Protein AF-A0A6D0VCE4-F1 (afdb_monomer)

Solvent-accessible surface area (backbone atoms only — not comparable to full-atom values): 2997 Å² total; per-residue (Å²): 115,72,67,58,56,51,52,53,52,52,53,51,57,61,59,66,65,73,81,70,79,83,81,51,60,50,99,85,69,45,76,59,83,77,77,70,78,77,78,72,83,76,125

Foldseek 3Di:
DVVVVVVVVVVVVVVVVPPDDPQDADPVGDGDPCPDPPPPPPD

Secondary structure (DSSP, 8-state):
-HHHHHHHHHHHHHHHTT-S----B-TTS-B-------S-S--

Organism: Escherichia coli (NCBI:txid562)

pLDDT: mean 74.39, std 13.09, range [51.53, 92.19]

Radius of gyration: 19.38 Å; Cα contacts (8 Å, |Δi|>4): 9; chains: 1; bounding box: 50×17×48 Å

Structure (mmCIF, N/CA/C/O backbone):
data_AF-A0A6D0VCE4-F1
#
_entry.id   AF-A0A6D0VCE4-F1
#
loop_
_atom_site.group_PDB
_atom_site.id
_atom_site.type_symbol
_atom_site.label_atom_id
_atom_site.label_alt_id
_atom_site.label_comp_id
_atom_site.label_asym_id
_atom_site.label_entity_id
_atom_site.label_seq_id
_atom_site.pdbx_PDB_ins_code
_atom_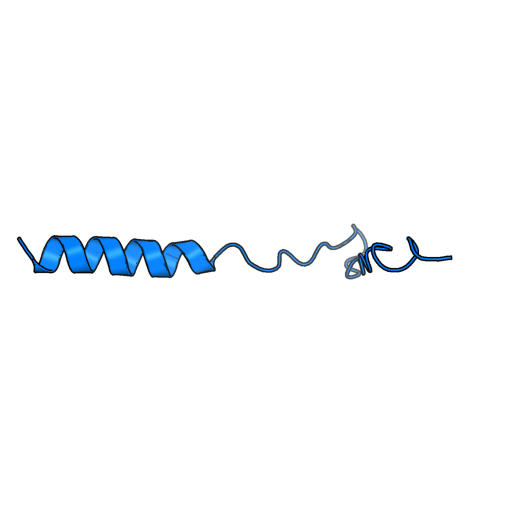site.Cartn_x
_atom_site.Cartn_y
_atom_site.Cartn_z
_atom_site.occupancy
_atom_site.B_iso_or_equiv
_atom_site.auth_seq_id
_atom_site.auth_comp_id
_atom_site.auth_asym_id
_atom_site.auth_atom_id
_atom_site.pdbx_PDB_model_num
ATOM 1 N N . MET A 1 1 ? -17.099 1.467 20.947 1.00 65.06 1 MET A N 1
ATOM 2 C CA . MET A 1 1 ? -16.318 2.534 20.269 1.00 65.06 1 MET A CA 1
ATOM 3 C C . MET A 1 1 ? -14.873 2.121 19.958 1.00 65.06 1 MET A C 1
ATOM 5 O O . MET A 1 1 ? -14.446 2.366 18.841 1.00 65.06 1 MET A O 1
ATOM 9 N N . LYS A 1 2 ? -14.154 1.422 20.857 1.00 71.75 2 LYS A N 1
ATOM 10 C CA . LYS A 1 2 ? -12.766 0.945 20.635 1.00 71.75 2 LYS A CA 1
ATOM 11 C C . LYS A 1 2 ? -12.587 0.049 19.392 1.00 71.75 2 LYS A C 1
ATOM 13 O O . LYS A 1 2 ? -11.676 0.266 18.608 1.00 71.75 2 LYS A O 1
ATOM 18 N N . LEU A 1 3 ? -13.510 -0.890 19.162 1.00 87.31 3 LEU A N 1
ATOM 19 C CA . LEU A 1 3 ? -13.443 -1.835 18.037 1.00 87.31 3 LEU A CA 1
ATOM 20 C C . LEU A 1 3 ? -13.576 -1.167 16.653 1.00 87.31 3 LEU A C 1
ATOM 22 O O . LEU A 1 3 ? -12.990 -1.633 15.684 1.00 87.31 3 LEU A O 1
ATOM 26 N N . LYS A 1 4 ? -14.317 -0.051 16.558 1.00 85.38 4 LYS A N 1
ATOM 27 C CA . LYS A 1 4 ? -14.513 0.675 15.291 1.00 85.38 4 LYS A CA 1
ATOM 28 C C . LYS A 1 4 ? -13.218 1.351 14.836 1.00 85.38 4 LYS A C 1
ATOM 30 O O . LYS A 1 4 ? -12.914 1.337 13.653 1.00 85.38 4 LYS A O 1
ATOM 35 N N . ILE A 1 5 ? -12.450 1.895 15.782 1.00 91.00 5 ILE A N 1
ATOM 36 C CA . ILE A 1 5 ? -11.143 2.505 15.507 1.00 91.00 5 ILE A CA 1
ATOM 37 C C . ILE A 1 5 ? -10.163 1.432 15.026 1.00 91.00 5 ILE A C 1
ATOM 39 O O . ILE A 1 5 ? -9.506 1.626 14.011 1.00 91.00 5 ILE A O 1
ATOM 43 N N . VAL A 1 6 ? -10.132 0.272 15.689 1.00 91.81 6 VAL A N 1
ATOM 44 C CA . VAL A 1 6 ? -9.297 -0.865 15.268 1.00 91.81 6 VAL A CA 1
ATOM 45 C C . VAL A 1 6 ? -9.643 -1.309 13.845 1.00 91.81 6 VAL A C 1
ATOM 47 O O . VAL A 1 6 ? -8.743 -1.482 13.033 1.00 91.81 6 VAL A O 1
ATOM 50 N N . ALA A 1 7 ? -10.930 -1.420 13.506 1.00 92.19 7 ALA A N 1
ATOM 51 C CA . ALA A 1 7 ? -11.357 -1.808 12.161 1.00 92.19 7 ALA A CA 1
ATOM 52 C C . ALA A 1 7 ? -10.894 -0.818 11.074 1.00 92.19 7 ALA A C 1
ATOM 54 O O . ALA A 1 7 ? -10.437 -1.238 10.010 1.00 92.19 7 ALA A O 1
ATOM 55 N N . VAL A 1 8 ? -10.967 0.489 11.347 1.00 91.00 8 VAL A N 1
ATOM 56 C CA . VAL A 1 8 ? -10.500 1.532 10.417 1.00 91.00 8 VAL A CA 1
ATOM 57 C C . VAL A 1 8 ? -8.979 1.492 10.262 1.00 91.00 8 VAL A C 1
ATOM 59 O O . VAL A 1 8 ? -8.485 1.563 9.140 1.00 91.00 8 VAL A O 1
ATOM 62 N N . VAL A 1 9 ? -8.238 1.312 11.359 1.00 91.75 9 VAL A N 1
ATOM 63 C CA . VAL A 1 9 ? -6.770 1.200 11.334 1.00 91.75 9 VAL A CA 1
ATOM 64 C C . VAL A 1 9 ? -6.321 -0.031 10.546 1.00 91.75 9 VAL A C 1
ATOM 66 O O . VAL A 1 9 ? -5.436 0.080 9.704 1.00 91.75 9 VAL A O 1
ATOM 69 N N . VAL A 1 10 ? -6.958 -1.185 10.762 1.00 91.50 10 VAL A N 1
ATOM 70 C CA . VAL A 1 10 ? -6.652 -2.417 10.018 1.00 91.50 10 VAL A CA 1
ATOM 71 C C . VAL A 1 10 ? -6.942 -2.231 8.531 1.00 91.50 10 VAL A C 1
ATOM 73 O O . VAL A 1 10 ? -6.088 -2.526 7.705 1.00 91.50 10 VAL A O 1
ATOM 76 N N . THR A 1 11 ? -8.102 -1.677 8.176 1.00 87.44 11 THR A N 1
ATOM 77 C CA . THR A 1 11 ? -8.469 -1.445 6.768 1.00 87.44 11 THR A CA 1
ATOM 78 C C . THR A 1 11 ? -7.510 -0.464 6.088 1.00 87.44 11 THR A C 1
ATOM 80 O O . THR A 1 11 ? -7.086 -0.702 4.960 1.00 87.44 11 THR A O 1
ATOM 83 N N . GLY A 1 12 ? -7.112 0.604 6.787 1.00 88.75 12 GLY A N 1
ATOM 84 C CA . GLY A 1 12 ? -6.128 1.567 6.291 1.00 88.75 12 GLY A CA 1
ATOM 85 C C . GLY A 1 12 ? -4.743 0.950 6.092 1.00 88.75 12 GLY A C 1
ATOM 86 O O . GLY A 1 12 ? -4.111 1.184 5.065 1.00 88.75 12 GLY A O 1
ATOM 87 N N . LEU A 1 13 ? -4.297 0.107 7.028 1.00 87.56 13 LEU A N 1
ATOM 88 C CA . LEU A 1 13 ? -3.018 -0.595 6.919 1.00 87.56 13 LEU A CA 1
ATOM 89 C C . LEU A 1 13 ? -3.016 -1.614 5.770 1.00 87.56 13 LEU A C 1
ATOM 91 O O . LEU A 1 13 ? -2.027 -1.723 5.052 1.00 87.56 13 LEU A O 1
ATOM 95 N N . LEU A 1 14 ? -4.125 -2.328 5.553 1.00 85.56 14 LEU A N 1
ATOM 96 C CA . LEU A 1 14 ? -4.274 -3.257 4.427 1.00 85.56 14 LEU A CA 1
ATOM 97 C C . LEU A 1 14 ? -4.267 -2.523 3.076 1.00 85.56 14 LEU A C 1
ATOM 99 O O . LEU A 1 14 ? -3.580 -2.955 2.154 1.00 85.56 14 LEU A O 1
ATOM 103 N N . ALA A 1 15 ? -4.972 -1.393 2.969 1.00 81.31 15 ALA A N 1
ATOM 104 C CA . ALA A 1 15 ? -5.033 -0.596 1.742 1.00 81.31 15 ALA A CA 1
ATOM 105 C C . ALA A 1 15 ? -3.691 0.072 1.383 1.00 81.31 15 ALA A C 1
ATOM 107 O O . ALA A 1 15 ? -3.361 0.198 0.205 1.00 81.31 15 ALA A O 1
ATOM 108 N N . ALA A 1 16 ? -2.889 0.456 2.383 1.00 75.06 16 ALA A N 1
ATOM 109 C CA . ALA A 1 16 ? -1.589 1.097 2.177 1.00 75.06 16 ALA A CA 1
ATOM 110 C C . ALA A 1 16 ? -0.552 0.197 1.472 1.00 75.06 16 ALA A C 1
ATOM 112 O O . ALA A 1 16 ? 0.393 0.705 0.873 1.00 75.06 16 ALA A O 1
ATOM 113 N N . ASN A 1 17 ? -0.733 -1.128 1.496 1.00 65.25 17 ASN A N 1
ATOM 114 C CA . ASN A 1 17 ? 0.190 -2.082 0.871 1.00 65.25 17 ASN A CA 1
ATOM 115 C C . ASN A 1 17 ? -0.057 -2.307 -0.636 1.00 65.25 17 ASN A C 1
ATOM 117 O O . ASN A 1 17 ? 0.699 -3.037 -1.269 1.00 65.25 17 ASN A O 1
ATOM 121 N N . VAL A 1 18 ? -1.081 -1.687 -1.239 1.00 63.81 18 VAL A N 1
ATOM 122 C CA . VAL A 1 18 ? -1.454 -1.912 -2.657 1.00 63.81 18 VAL A CA 1
ATOM 123 C C . VAL A 1 18 ? -0.643 -1.039 -3.639 1.00 63.81 18 VAL A C 1
ATOM 125 O O . VAL A 1 18 ? -0.855 -1.083 -4.844 1.00 63.81 18 VAL A O 1
ATOM 128 N N . ALA A 1 19 ? 0.320 -0.252 -3.154 1.00 62.75 19 ALA A N 1
ATOM 129 C CA . ALA A 1 19 ? 1.091 0.692 -3.971 1.00 62.75 19 ALA A CA 1
ATOM 130 C C . ALA A 1 19 ? 2.554 0.271 -4.216 1.00 62.75 19 ALA A C 1
ATOM 132 O O . ALA A 1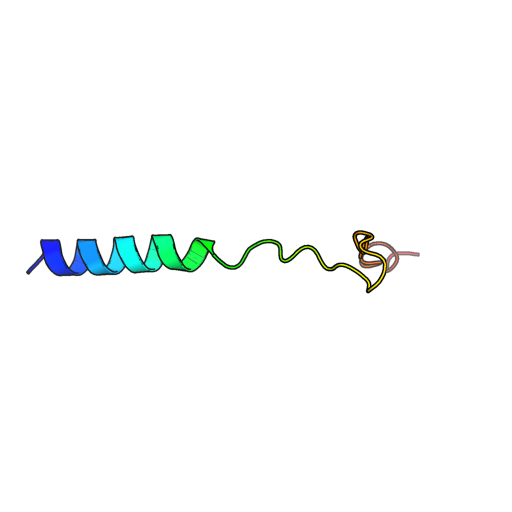 19 ? 3.423 1.135 -4.303 1.00 62.75 19 ALA A O 1
ATOM 133 N N . HIS A 1 20 ? 2.865 -1.026 -4.291 1.00 59.78 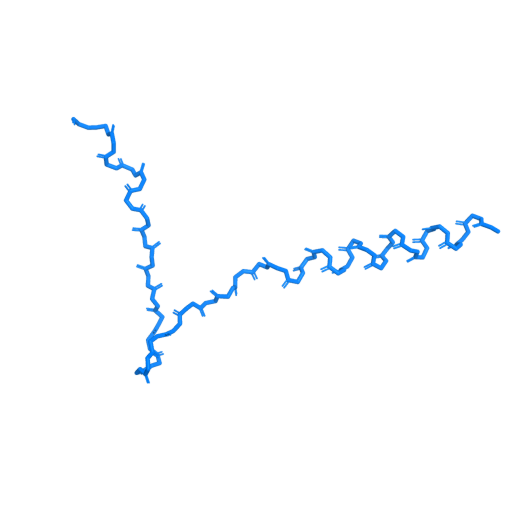20 HIS A N 1
ATOM 134 C CA . HIS A 1 20 ? 4.235 -1.485 -4.557 1.00 59.78 20 HIS A CA 1
ATOM 135 C C . HIS A 1 20 ? 4.326 -2.358 -5.815 1.00 59.78 20 HIS A C 1
ATOM 137 O O . HIS A 1 20 ? 3.657 -3.379 -5.921 1.00 59.78 20 HIS A O 1
ATOM 143 N N . ALA A 1 21 ? 5.209 -1.933 -6.728 1.00 62.53 21 ALA A N 1
ATOM 144 C CA . ALA A 1 21 ? 5.612 -2.586 -7.976 1.00 62.53 21 ALA A CA 1
ATOM 145 C C . ALA A 1 21 ? 4.531 -2.683 -9.070 1.00 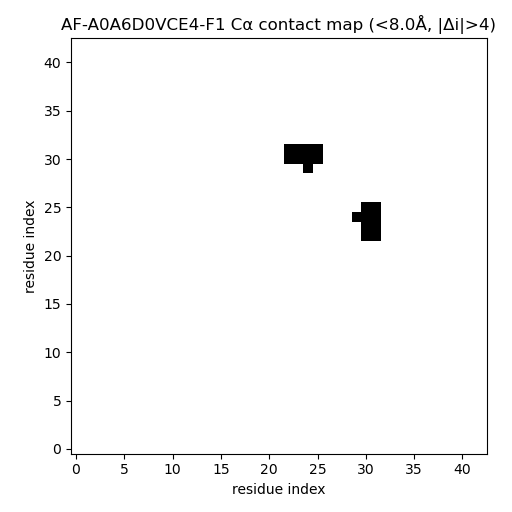62.53 21 ALA A C 1
ATOM 147 O O . ALA A 1 21 ? 4.043 -3.757 -9.410 1.00 62.53 21 ALA A O 1
ATOM 148 N N . ALA A 1 22 ? 4.231 -1.549 -9.710 1.00 61.94 22 ALA A N 1
ATOM 149 C CA . ALA A 1 22 ? 3.785 -1.595 -11.098 1.00 61.94 22 ALA A CA 1
ATOM 150 C C . ALA A 1 22 ? 5.014 -1.913 -11.959 1.00 61.94 22 ALA A C 1
ATOM 15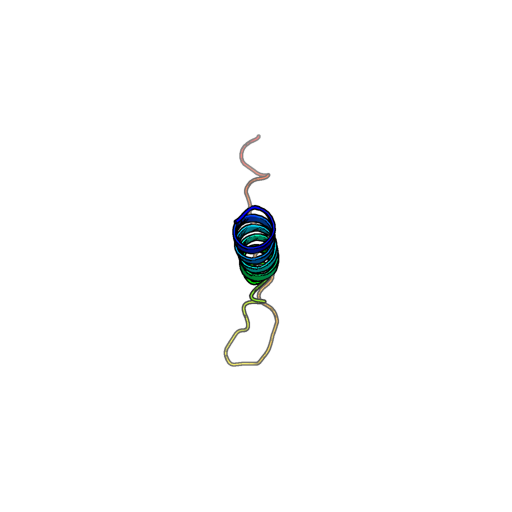2 O O . ALA A 1 22 ? 5.838 -1.041 -12.234 1.00 61.94 22 ALA A O 1
ATOM 153 N N . GLU A 1 23 ? 5.178 -3.182 -12.322 1.00 71.75 23 GLU A N 1
ATOM 154 C CA . GLU A 1 23 ? 6.097 -3.576 -13.384 1.00 71.75 23 GLU A CA 1
ATOM 155 C C . GLU A 1 23 ? 5.726 -2.778 -14.646 1.00 71.75 23 GLU A C 1
ATOM 157 O O . GLU A 1 23 ? 4.599 -2.860 -15.138 1.00 71.75 23 GLU A O 1
ATOM 162 N N . VAL A 1 24 ? 6.645 -1.944 -15.135 1.00 78.31 24 VAL A N 1
ATOM 163 C CA . VAL A 1 24 ? 6.421 -1.152 -16.347 1.00 78.31 24 VAL A CA 1
ATOM 164 C C . VAL A 1 24 ? 6.777 -2.026 -17.539 1.00 78.31 24 VAL A C 1
ATOM 166 O O . VAL A 1 24 ? 7.904 -2.504 -17.644 1.00 78.31 24 VAL A O 1
ATOM 169 N N . TYR A 1 25 ? 5.816 -2.236 -18.432 1.00 77.50 25 TYR A N 1
ATOM 170 C CA . TYR A 1 25 ? 6.002 -3.003 -19.658 1.00 77.50 25 TYR A CA 1
ATOM 171 C C . TYR A 1 25 ? 5.955 -2.085 -20.875 1.00 77.50 25 TYR A C 1
ATOM 173 O O . TYR A 1 25 ? 5.186 -1.122 -20.913 1.00 77.50 25 TYR A O 1
ATOM 181 N N . ASN A 1 26 ? 6.761 -2.390 -21.890 1.00 83.00 26 ASN A N 1
ATOM 182 C CA . ASN A 1 26 ? 6.607 -1.766 -23.201 1.00 83.00 26 ASN A CA 1
ATOM 183 C C . ASN A 1 26 ? 5.438 -2.415 -23.978 1.00 83.00 26 ASN A C 1
ATOM 185 O O . ASN A 1 26 ? 4.871 -3.429 -23.572 1.00 83.00 26 ASN A O 1
ATOM 189 N N . LYS A 1 27 ? 5.085 -1.841 -25.132 1.00 84.31 27 LYS A N 1
ATOM 190 C CA . LYS A 1 27 ? 4.049 -2.372 -26.042 1.00 84.31 27 LYS A CA 1
ATOM 191 C C . LYS A 1 27 ? 4.316 -3.805 -26.533 1.00 84.31 27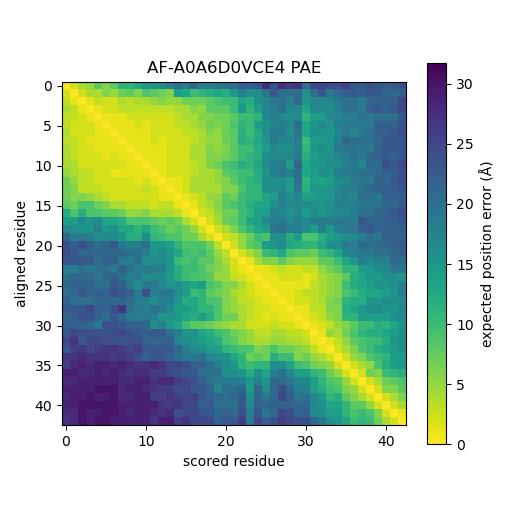 LYS A C 1
ATOM 193 O O . LYS A 1 27 ? 3.390 -4.473 -26.977 1.00 84.31 27 LYS A O 1
ATOM 198 N N . ASP A 1 28 ? 5.570 -4.243 -26.467 1.00 87.75 28 ASP A N 1
ATOM 199 C CA . ASP A 1 28 ? 6.033 -5.559 -26.900 1.00 87.75 28 ASP A CA 1
ATOM 200 C C . ASP A 1 28 ? 5.981 -6.584 -25.742 1.00 87.75 28 ASP A C 1
ATOM 202 O O . ASP A 1 28 ? 6.286 -7.759 -25.929 1.00 87.75 28 ASP A O 1
ATOM 206 N N . GLY A 1 29 ? 5.554 -6.159 -24.543 1.00 80.44 29 GLY A N 1
ATOM 207 C CA . GLY A 1 29 ? 5.396 -7.017 -23.367 1.00 80.44 29 GLY A CA 1
ATOM 208 C C . GLY A 1 29 ? 6.700 -7.322 -22.628 1.00 80.44 29 GLY A C 1
ATOM 209 O O . GLY A 1 29 ? 6.724 -8.202 -21.768 1.00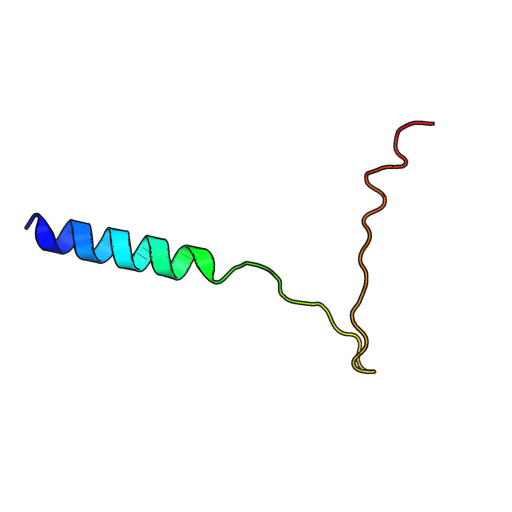 80.44 29 GLY A O 1
ATOM 210 N N . ASN A 1 30 ? 7.788 -6.609 -22.923 1.00 83.69 30 ASN A N 1
ATOM 211 C CA . ASN A 1 30 ? 9.038 -6.725 -22.177 1.00 83.69 30 ASN A CA 1
ATOM 212 C C . ASN A 1 30 ? 8.992 -5.874 -20.907 1.00 83.69 30 ASN A C 1
ATOM 214 O O . ASN A 1 30 ? 8.517 -4.735 -20.935 1.00 83.69 30 ASN A O 1
ATOM 218 N N . LYS A 1 31 ? 9.533 -6.413 -19.808 1.00 83.06 31 LYS A N 1
ATOM 219 C CA . LYS A 1 31 ? 9.767 -5.645 -18.581 1.00 83.06 31 LYS A CA 1
ATOM 220 C C . LYS A 1 31 ? 10.788 -4.545 -18.867 1.00 83.06 31 LYS A C 1
ATOM 222 O O . LYS A 1 31 ? 11.827 -4.805 -19.471 1.00 83.06 31 LYS A O 1
ATOM 227 N N . LEU A 1 32 ? 10.480 -3.323 -18.455 1.00 77.19 32 LEU A N 1
ATOM 228 C CA . LEU A 1 32 ? 11.393 -2.194 -18.533 1.00 77.19 32 LEU A CA 1
ATOM 229 C C . LEU A 1 32 ? 12.285 -2.193 -17.288 1.00 77.19 32 LEU A C 1
ATOM 231 O O . LEU A 1 32 ? 11.855 -1.779 -16.211 1.00 77.19 32 LEU A O 1
ATOM 235 N N . ASP A 1 33 ? 13.528 -2.647 -17.440 1.00 74.25 33 ASP A N 1
ATOM 236 C CA . ASP A 1 33 ? 14.543 -2.566 -16.389 1.00 74.25 33 ASP A CA 1
ATOM 237 C C . ASP A 1 33 ? 15.035 -1.119 -16.253 1.00 74.25 33 ASP A C 1
ATOM 239 O O . ASP A 1 33 ? 16.013 -0.694 -16.869 1.00 74.25 33 ASP A O 1
ATOM 243 N N . LEU A 1 34 ? 14.334 -0.332 -15.436 1.00 69.25 34 LEU A N 1
ATOM 244 C CA . LEU A 1 34 ? 14.781 0.992 -15.007 1.00 69.25 34 LEU A CA 1
ATOM 245 C C . LEU A 1 34 ? 15.837 0.835 -13.908 1.00 69.25 34 LEU A C 1
ATOM 247 O O . LEU A 1 34 ? 15.592 1.168 -12.747 1.00 69.25 34 LEU A O 1
ATOM 251 N N . TYR A 1 35 ? 17.012 0.301 -14.250 1.00 65.81 35 TYR A N 1
ATOM 252 C CA . TYR A 1 35 ? 18.166 0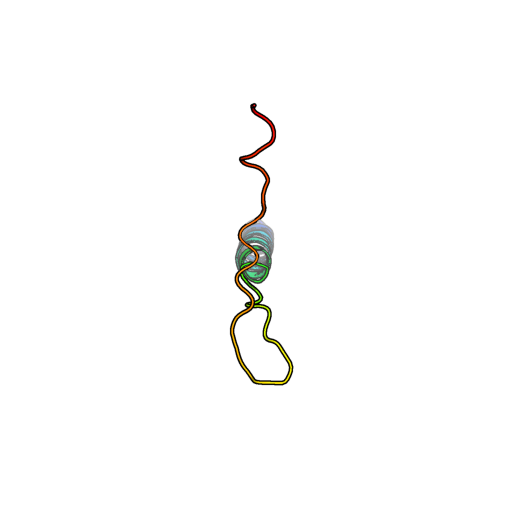.387 -13.358 1.00 65.81 35 TYR A CA 1
ATOM 253 C C . TYR A 1 35 ? 18.583 1.859 -13.319 1.00 65.81 35 TYR A C 1
ATOM 255 O O . TYR A 1 35 ? 19.274 2.359 -14.203 1.00 65.81 35 TYR A O 1
ATOM 263 N N . GLY A 1 36 ? 18.034 2.590 -12.350 1.00 56.28 36 GLY A N 1
ATOM 264 C CA . GLY A 1 36 ? 18.320 3.999 -12.155 1.00 56.28 36 GLY A CA 1
ATOM 265 C C . GLY A 1 36 ? 19.812 4.175 -11.924 1.00 56.28 36 GLY A C 1
ATOM 266 O O . GLY A 1 36 ? 20.361 3.650 -10.957 1.00 56.28 36 GLY A O 1
ATOM 267 N N . ASP A 1 37 ? 20.447 4.942 -12.799 1.00 56.56 37 ASP A N 1
ATOM 268 C CA . ASP A 1 37 ? 21.814 5.435 -12.673 1.00 56.56 37 ASP A CA 1
ATOM 269 C C . ASP A 1 37 ? 21.949 6.447 -11.514 1.00 56.56 37 ASP A C 1
ATOM 271 O O . ASP A 1 37 ? 22.462 7.548 -11.657 1.00 56.56 37 ASP A O 1
ATOM 275 N N . ALA A 1 38 ? 21.435 6.112 -10.330 1.00 58.22 38 ALA A N 1
ATOM 276 C CA . ALA A 1 38 ? 21.696 6.870 -9.111 1.00 58.22 38 ALA A CA 1
ATOM 277 C C . ALA A 1 38 ? 23.079 6.527 -8.521 1.00 58.22 38 ALA A C 1
ATOM 279 O O . ALA A 1 38 ? 23.506 7.154 -7.555 1.00 58.22 38 ALA A O 1
ATOM 280 N N . ALA A 1 39 ? 23.773 5.528 -9.081 1.00 54.22 39 ALA A N 1
ATOM 281 C CA . ALA A 1 39 ? 25.065 5.045 -8.603 1.00 54.22 39 ALA A CA 1
ATOM 282 C C . ALA A 1 39 ? 26.277 5.677 -9.310 1.00 54.22 39 ALA A C 1
ATOM 284 O O . ALA A 1 39 ? 27.388 5.529 -8.810 1.00 54.22 39 ALA A O 1
ATOM 285 N N . ASN A 1 40 ? 26.100 6.404 -10.418 1.00 51.53 40 ASN A N 1
ATOM 286 C CA . ASN A 1 40 ? 27.217 7.009 -11.153 1.00 51.53 40 ASN A CA 1
ATOM 287 C C . ASN A 1 40 ? 27.398 8.514 -10.876 1.00 51.53 40 ASN A C 1
ATOM 289 O O . ASN A 1 40 ? 27.956 9.244 -11.688 1.00 51.53 40 ASN A O 1
ATOM 293 N N . LEU A 1 41 ? 26.956 8.987 -9.702 1.00 57.94 41 LEU A N 1
ATOM 294 C CA . LEU A 1 41 ? 27.277 10.328 -9.184 1.00 57.94 41 LEU A CA 1
ATOM 295 C C . LEU A 1 41 ? 28.574 10.350 -8.344 1.00 57.94 41 LEU A C 1
ATOM 297 O O . LEU A 1 41 ? 28.833 11.308 -7.622 1.00 57.94 41 LEU A O 1
ATOM 301 N N . LEU A 1 42 ? 29.412 9.313 -8.414 1.00 53.19 42 LEU A N 1
ATOM 302 C CA . LEU A 1 42 ? 30.726 9.323 -7.769 1.00 53.19 42 LEU A CA 1
ATOM 303 C C . LEU A 1 42 ? 31.815 8.808 -8.711 1.00 53.19 42 LEU A C 1
ATOM 305 O O . LEU A 1 42 ? 32.377 7.737 -8.489 1.00 53.19 42 LEU A O 1
ATOM 309 N N . ILE A 1 43 ? 32.122 9.604 -9.735 1.00 54.03 43 ILE A N 1
ATOM 310 C CA . ILE A 1 43 ? 33.473 9.705 -10.297 1.00 54.03 43 ILE A CA 1
ATOM 311 C C . ILE A 1 43 ? 33.736 11.148 -10.719 1.00 54.03 43 ILE A C 1
ATOM 313 O O . ILE A 1 43 ? 32.827 11.749 -11.333 1.00 54.03 43 ILE A O 1
#

Sequence (43 aa):
MKLKIVAVVVTGLLAANVAHAAEVYNKDGNKLDLYGDA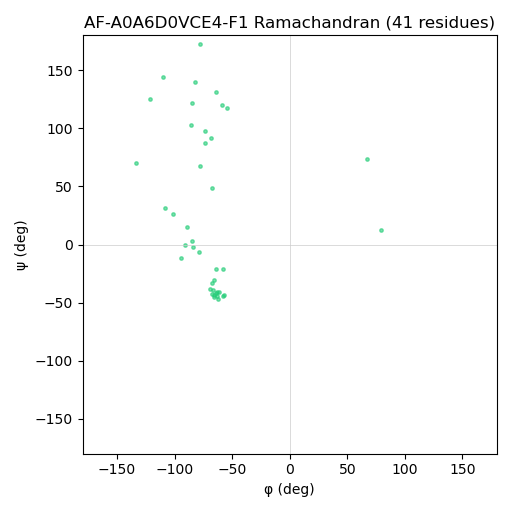ANLLI

Nearest PDB structures (foldseek):
  3wod-assembly1_C  TM=3.913E-01  e=5.016E+00  Thermus thermophilus HB8

Mean predicted aligned error: 13.3 Å